Protein AF-A0AA38FME1-F1 (afdb_monomer_lite)

Secondary structure (DSSP, 8-state):
----EEEPTTS-EEE--EEEEEEE--SSSS-EEEEEEEE-TT-SS----HHHHHHTTEEEEEETTEEEEEETTT--EEEEEEEETTEEEE--TT-TT---PPPP------

Sequence (110 aa):
DLQINIELGDDGRYSATGIGTVTFQRELGSDLQLKDVMYVPGLKKNLISVAVLEDRGYDVVFSQGKAFLRHITTGQVKQIGVRVKNLYKLDIDGSAALMGKADSVVSQDE

Organism: Taxus chinensis (NCBI:txid29808)

Radius of gyration: 16.16 Å; chains: 1; bounding box: 43×37×33 Å

Foldseek 3Di:
DPPDWDQDPVRDIWDFPDFAKWWFDDPDDDIDIDHRQTHTPPDPDDDDDCVVLVVVQWDWDDPPQWIWTQRNPPRDIDTQFGHDPPDTDGDDPDDPRRPTDDPDDPDPDD

InterPro domains:
  IPR054722 Retrovirus-related Pol polyprotein from transposon TNT 1-94-like, beta-barrel domain [PF22936] (5-58)

Structure (mmCIF, N/CA/C/O backbone):
data_AF-A0AA38FME1-F1
#
_entry.id   AF-A0AA38FME1-F1
#
loop_
_atom_site.group_PDB
_atom_site.id
_atom_site.type_symbol
_atom_site.label_atom_id
_atom_site.label_alt_id
_atom_site.label_comp_id
_atom_site.label_asym_id
_atom_site.label_entity_id
_atom_site.label_seq_id
_atom_site.pdbx_PDB_ins_code
_atom_site.Cartn_x
_atom_site.Cartn_y
_atom_site.Cartn_z
_atom_site.occupancy
_atom_site.B_iso_or_equiv
_atom_site.auth_seq_id
_atom_site.auth_comp_id
_atom_site.auth_asym_id
_atom_site.auth_atom_id
_atom_site.pdbx_PDB_model_num
ATOM 1 N N . ASP A 1 1 ? 21.751 6.432 -3.952 1.00 50.34 1 ASP A N 1
ATOM 2 C CA . ASP A 1 1 ? 20.858 5.327 -4.348 1.00 50.34 1 ASP A CA 1
ATOM 3 C C . ASP A 1 1 ? 20.328 4.585 -3.141 1.00 50.34 1 ASP A C 1
ATOM 5 O O . ASP A 1 1 ? 21.107 4.099 -2.329 1.00 50.34 1 ASP A O 1
ATOM 9 N N . LEU A 1 2 ? 19.006 4.533 -2.993 1.00 60.69 2 LEU A N 1
ATOM 10 C CA . LEU A 1 2 ? 18.365 3.634 -2.037 1.00 60.69 2 LEU A CA 1
ATOM 11 C C . LEU A 1 2 ? 18.471 2.211 -2.601 1.00 60.69 2 LEU A C 1
ATOM 13 O O . LEU A 1 2 ? 17.955 1.938 -3.680 1.00 60.69 2 LEU A O 1
ATOM 17 N N . GLN A 1 3 ? 19.137 1.296 -1.896 1.00 72.94 3 GLN A N 1
ATOM 18 C CA . GLN A 1 3 ? 19.219 -0.122 -2.284 1.00 72.94 3 GLN A CA 1
ATOM 19 C C . GLN A 1 3 ? 17.934 -0.882 -1.908 1.00 72.94 3 GLN A C 1
ATOM 21 O O . GLN A 1 3 ? 17.982 -1.910 -1.238 1.00 72.94 3 GLN A O 1
ATOM 26 N N . ILE A 1 4 ? 16.768 -0.363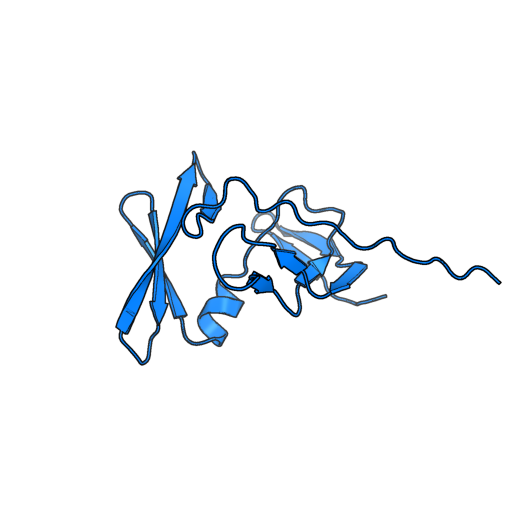 -2.295 1.00 85.56 4 ILE A N 1
ATOM 27 C CA . ILE A 1 4 ? 15.480 -1.014 -2.033 1.00 85.56 4 ILE A CA 1
ATOM 28 C C . ILE A 1 4 ? 14.958 -1.586 -3.342 1.00 85.56 4 ILE A C 1
ATOM 30 O O . ILE A 1 4 ? 14.642 -0.846 -4.274 1.00 85.56 4 ILE A O 1
ATOM 34 N N . ASN A 1 5 ? 14.861 -2.912 -3.389 1.00 87.44 5 ASN A N 1
ATOM 35 C CA . ASN A 1 5 ? 14.318 -3.644 -4.522 1.00 87.44 5 ASN A CA 1
ATOM 36 C C . ASN A 1 5 ? 12.971 -4.258 -4.138 1.00 87.44 5 ASN A C 1
ATOM 38 O O . ASN A 1 5 ? 12.843 -4.899 -3.098 1.00 87.44 5 ASN A O 1
ATOM 42 N N . ILE A 1 6 ? 11.979 -4.052 -4.995 1.00 89.06 6 ILE A N 1
ATOM 43 C CA . ILE A 1 6 ? 10.652 -4.643 -4.917 1.00 89.06 6 ILE A CA 1
ATOM 44 C C . ILE A 1 6 ? 10.658 -5.864 -5.825 1.00 89.06 6 ILE A C 1
ATOM 46 O O . ILE A 1 6 ? 10.984 -5.744 -7.006 1.00 89.06 6 ILE A O 1
ATOM 50 N N . GLU A 1 7 ? 10.276 -7.008 -5.276 1.00 90.56 7 GLU A N 1
ATOM 51 C CA . GLU A 1 7 ? 10.066 -8.248 -6.017 1.00 90.56 7 GLU A CA 1
ATOM 52 C C . GLU A 1 7 ? 8.561 -8.476 -6.185 1.00 90.56 7 GLU A C 1
ATOM 54 O O . GLU A 1 7 ? 7.783 -8.323 -5.238 1.00 90.56 7 GLU A O 1
ATOM 59 N N . LEU A 1 8 ? 8.136 -8.764 -7.413 1.00 89.38 8 LEU A N 1
ATOM 60 C CA . LEU A 1 8 ? 6.755 -9.112 -7.736 1.00 89.38 8 LEU A CA 1
ATOM 61 C C . LEU A 1 8 ? 6.594 -10.632 -7.846 1.00 89.38 8 LEU A C 1
ATOM 63 O O . LEU A 1 8 ? 7.564 -11.379 -7.880 1.00 89.38 8 LEU A O 1
ATOM 67 N N . GLY A 1 9 ? 5.345 -11.098 -7.929 1.00 85.81 9 GLY A N 1
ATOM 68 C CA . GLY A 1 9 ? 5.035 -12.531 -8.020 1.00 85.81 9 GLY A CA 1
ATOM 69 C C . GLY A 1 9 ? 5.476 -13.222 -9.319 1.00 85.81 9 GLY A C 1
ATOM 70 O O . GLY A 1 9 ? 5.249 -14.418 -9.456 1.00 85.81 9 GLY A O 1
ATOM 71 N N . ASP A 1 10 ? 6.050 -12.484 -10.271 1.00 90.06 10 ASP A N 1
ATOM 72 C CA . ASP A 1 10 ? 6.670 -12.986 -11.501 1.00 90.06 10 ASP A CA 1
ATOM 73 C C . ASP A 1 10 ? 8.211 -12.929 -11.456 1.00 90.06 10 ASP A C 1
ATOM 75 O O . ASP A 1 10 ? 8.854 -12.943 -12.503 1.00 90.06 10 ASP A O 1
ATOM 79 N N . ASP A 1 11 ? 8.795 -12.809 -10.257 1.00 91.31 11 ASP A N 1
ATOM 80 C CA . ASP A 1 11 ? 10.230 -12.597 -9.997 1.00 91.31 11 ASP A CA 1
ATOM 81 C C . ASP A 1 11 ? 10.796 -11.295 -10.605 1.00 91.31 11 ASP A C 1
ATOM 83 O O . ASP A 1 11 ? 12.005 -11.038 -10.582 1.00 91.31 11 ASP A O 1
ATOM 87 N N . GLY A 1 12 ? 9.926 -10.427 -11.134 1.00 91.06 12 GLY A N 1
ATOM 88 C CA . GLY A 1 12 ? 10.291 -9.112 -11.632 1.00 91.06 12 GLY A CA 1
ATOM 89 C C . GLY A 1 12 ? 10.807 -8.223 -10.503 1.00 91.06 12 GLY A C 1
ATOM 90 O O . GLY A 1 12 ? 10.167 -8.087 -9.457 1.00 91.06 12 GLY A O 1
ATOM 91 N N . ARG A 1 13 ? 11.959 -7.580 -10.727 1.00 92.62 13 ARG A N 1
ATOM 92 C CA . ARG A 1 13 ? 12.605 -6.690 -9.753 1.00 92.62 13 ARG A CA 1
ATOM 93 C C . ARG A 1 13 ? 12.548 -5.239 -10.190 1.00 92.62 13 ARG A C 1
ATOM 95 O O . ARG A 1 13 ? 12.888 -4.906 -11.323 1.00 92.62 13 ARG A O 1
ATOM 102 N N . TYR A 1 14 ? 12.173 -4.374 -9.258 1.00 92.75 14 TYR A N 1
ATOM 103 C CA . TYR A 1 14 ? 12.069 -2.936 -9.469 1.00 92.75 14 TYR A CA 1
ATOM 104 C C . TYR A 1 14 ? 12.805 -2.192 -8.368 1.00 92.75 14 TYR A C 1
ATOM 106 O O . TYR A 1 14 ? 12.633 -2.504 -7.195 1.00 92.75 14 TYR A O 1
ATOM 114 N N . SER A 1 15 ? 13.589 -1.181 -8.724 1.00 92.62 15 SER A N 1
ATOM 115 C CA . SER A 1 15 ? 14.289 -0.363 -7.733 1.00 92.62 15 SER A CA 1
ATOM 116 C C . SER A 1 15 ? 13.444 0.840 -7.332 1.00 92.62 15 SER A C 1
ATOM 118 O O . SER A 1 15 ? 12.918 1.559 -8.188 1.00 92.62 15 SER A O 1
ATOM 120 N N . ALA A 1 16 ? 13.324 1.073 -6.026 1.00 93.00 16 ALA A N 1
ATOM 121 C CA . ALA A 1 16 ? 12.806 2.333 -5.519 1.00 93.00 16 ALA A CA 1
ATOM 122 C C . ALA A 1 16 ? 13.871 3.422 -5.684 1.00 93.00 16 ALA A C 1
ATOM 124 O O . ALA A 1 16 ? 15.020 3.245 -5.288 1.00 93.00 16 ALA A O 1
ATOM 125 N N . THR A 1 17 ? 13.486 4.567 -6.239 1.00 93.69 17 THR A N 1
ATOM 126 C CA . THR A 1 17 ? 14.389 5.712 -6.428 1.00 93.69 17 THR A CA 1
ATOM 127 C C . THR A 1 17 ? 14.205 6.782 -5.354 1.00 93.69 17 THR A C 1
ATOM 129 O O . THR A 1 17 ? 14.975 7.735 -5.299 1.00 93.69 17 THR A O 1
ATOM 132 N N . GLY A 1 18 ? 13.201 6.634 -4.484 1.00 91.69 18 GLY A N 1
ATOM 133 C CA . GLY A 1 18 ? 12.910 7.565 -3.398 1.00 91.69 18 GLY A CA 1
ATOM 134 C C . GLY A 1 18 ? 11.971 6.967 -2.354 1.00 91.69 18 GLY A C 1
ATOM 135 O O . GLY A 1 18 ? 11.255 6.004 -2.629 1.00 91.69 18 GLY A O 1
ATOM 136 N N . ILE A 1 19 ? 11.958 7.567 -1.166 1.00 92.50 19 ILE A N 1
ATOM 137 C CA . ILE A 1 19 ? 10.935 7.355 -0.138 1.00 92.50 19 ILE A CA 1
ATOM 138 C C . ILE A 1 19 ? 10.395 8.728 0.237 1.00 92.50 19 ILE A C 1
ATOM 140 O O . ILE A 1 19 ? 11.170 9.666 0.421 1.00 92.50 19 ILE A O 1
ATOM 144 N N . GLY A 1 20 ? 9.078 8.853 0.348 1.00 91.56 20 GLY A N 1
ATOM 145 C CA . GLY A 1 20 ? 8.443 10.114 0.697 1.00 91.56 20 GLY A CA 1
ATOM 146 C C . GLY A 1 20 ? 7.143 9.940 1.463 1.00 91.56 20 GLY A C 1
ATOM 147 O O . GLY A 1 20 ? 6.722 8.834 1.801 1.00 91.56 20 GLY A O 1
ATOM 148 N N . THR A 1 21 ? 6.500 11.070 1.733 1.00 90.44 21 THR A N 1
ATOM 149 C CA . THR A 1 21 ? 5.138 11.107 2.265 1.00 90.44 21 THR A CA 1
ATOM 150 C C . THR A 1 21 ? 4.189 11.509 1.144 1.00 90.44 21 THR A C 1
ATOM 152 O O . THR A 1 21 ? 4.432 12.497 0.457 1.00 90.44 21 THR A O 1
ATOM 155 N N . VAL A 1 22 ? 3.109 10.752 0.959 1.00 87.56 22 VAL A N 1
ATOM 156 C CA . VAL A 1 22 ? 2.030 11.085 0.025 1.00 87.56 22 VAL A CA 1
ATOM 157 C C . VAL A 1 22 ? 0.841 11.595 0.820 1.00 87.56 22 VAL A C 1
ATOM 159 O O . VAL A 1 22 ? 0.276 10.868 1.638 1.00 87.56 22 VAL A O 1
ATOM 162 N N . THR A 1 23 ? 0.444 12.835 0.556 1.00 84.19 23 THR A N 1
ATOM 163 C CA . THR A 1 23 ? -0.743 13.443 1.158 1.00 84.19 23 THR A CA 1
ATOM 164 C C . THR A 1 23 ? -1.894 13.384 0.172 1.00 84.19 23 THR A C 1
ATOM 166 O O . THR A 1 23 ? -1.813 13.905 -0.939 1.00 84.19 23 THR A O 1
ATOM 169 N N . PHE A 1 24 ? -2.986 12.765 0.594 1.00 79.38 24 PHE A N 1
ATOM 170 C CA . PHE A 1 24 ? -4.240 12.804 -0.122 1.00 79.38 24 PHE A CA 1
ATOM 171 C C . PHE A 1 24 ? -5.184 13.791 0.540 1.00 79.38 24 PHE A C 1
ATOM 173 O O . PHE A 1 24 ? -5.657 13.563 1.659 1.00 79.38 24 PHE A O 1
ATOM 180 N N . GLN A 1 25 ? -5.475 14.857 -0.193 1.00 79.56 25 GLN A N 1
ATOM 181 C CA . GLN A 1 25 ? -6.437 15.857 0.228 1.00 79.56 25 GLN A CA 1
ATOM 182 C C . GLN A 1 25 ? -7.846 15.280 0.163 1.00 79.56 25 GLN A C 1
ATOM 184 O O . GLN A 1 25 ? -8.215 14.597 -0.797 1.00 79.56 25 GLN A O 1
ATOM 189 N N . ARG A 1 26 ? -8.623 15.520 1.215 1.00 69.88 26 ARG A N 1
ATOM 190 C CA . ARG A 1 26 ? -10.030 15.121 1.272 1.00 69.88 26 ARG A CA 1
ATOM 191 C C . ARG A 1 26 ? -10.894 16.368 1.283 1.00 69.88 26 ARG A C 1
ATOM 193 O O . ARG A 1 26 ? -10.607 17.305 2.013 1.00 69.88 26 ARG A O 1
ATOM 200 N N . GLU A 1 27 ? -11.977 16.351 0.509 1.00 71.56 27 GLU A N 1
ATOM 201 C CA . GLU A 1 27 ? -12.960 17.445 0.524 1.00 71.56 27 GLU A CA 1
ATOM 202 C C . GLU A 1 27 ? -13.626 17.593 1.899 1.00 71.56 27 GLU A C 1
ATOM 204 O O . GLU A 1 27 ? -14.002 18.692 2.298 1.00 71.56 27 GLU A O 1
ATOM 209 N N . LEU A 1 28 ? -13.748 16.484 2.637 1.00 70.69 28 LEU A N 1
ATOM 210 C CA . LEU A 1 28 ? -14.323 16.450 3.973 1.00 70.69 28 LEU A CA 1
ATOM 211 C C . LEU A 1 28 ? -13.446 15.623 4.922 1.00 70.69 28 LEU A C 1
ATOM 213 O O . LEU A 1 28 ? -13.082 14.482 4.622 1.00 70.69 28 LEU A O 1
ATOM 217 N N . GLY A 1 29 ? -13.163 16.183 6.098 1.00 70.38 29 GLY A N 1
ATOM 218 C CA . GLY A 1 29 ? -12.330 15.556 7.125 1.00 70.38 29 GLY A CA 1
ATOM 219 C C . GLY A 1 29 ? -10.848 15.909 7.001 1.00 70.38 29 GLY A C 1
ATOM 220 O O . GLY A 1 29 ? -10.471 16.845 6.306 1.00 70.38 29 GLY A O 1
ATOM 221 N N . SER A 1 30 ? -10.0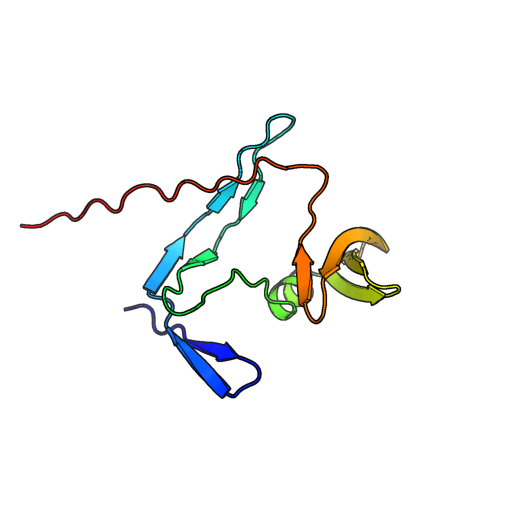04 15.178 7.727 1.00 77.06 30 SER A N 1
ATOM 222 C CA . SER A 1 30 ? -8.553 15.374 7.706 1.00 77.06 30 SER A CA 1
ATOM 223 C C . SER A 1 30 ? -7.912 14.713 6.487 1.00 77.06 30 SER A C 1
ATOM 225 O O . SER A 1 30 ? -8.293 13.596 6.118 1.00 77.06 30 SER A O 1
ATOM 227 N N . ASP A 1 31 ? -6.875 15.344 5.942 1.00 81.12 31 ASP A N 1
ATOM 228 C CA . ASP A 1 31 ? -6.027 14.755 4.907 1.00 81.12 31 ASP A CA 1
ATOM 229 C C . ASP A 1 31 ? -5.503 13.374 5.318 1.00 81.12 31 ASP A C 1
ATOM 231 O O . ASP A 1 31 ? -5.139 13.128 6.473 1.00 81.12 31 ASP A O 1
ATOM 235 N N . LEU A 1 32 ? -5.443 12.456 4.352 1.00 80.38 32 LEU A N 1
ATOM 236 C CA . LEU A 1 32 ? -4.822 11.152 4.552 1.00 80.38 32 LEU A CA 1
ATOM 237 C C . LEU A 1 32 ? -3.352 11.247 4.159 1.00 80.38 32 LEU A C 1
ATOM 239 O O . LEU A 1 32 ? -3.035 11.354 2.978 1.00 80.38 32 LEU A O 1
ATOM 243 N N . GLN A 1 33 ? -2.458 11.136 5.134 1.00 82.19 33 GLN A N 1
ATOM 244 C CA . GLN A 1 33 ? -1.023 11.055 4.879 1.00 82.19 33 GLN A CA 1
ATOM 245 C C . GLN A 1 33 ? -0.539 9.609 4.940 1.00 82.19 33 GLN A C 1
ATOM 247 O O . GLN A 1 33 ? -0.705 8.925 5.950 1.00 82.19 33 GLN A O 1
ATOM 252 N N . LEU A 1 34 ? 0.100 9.158 3.864 1.00 84.62 34 LEU A N 1
ATOM 253 C CA . LEU A 1 34 ? 0.869 7.923 3.829 1.00 84.62 34 LEU A CA 1
ATOM 254 C C . LEU A 1 34 ? 2.344 8.276 3.960 1.00 84.62 34 LEU A C 1
ATOM 256 O O . LEU A 1 34 ? 2.894 8.947 3.094 1.00 84.62 34 LEU A O 1
ATOM 260 N N . LYS A 1 35 ? 2.973 7.828 5.042 1.00 86.25 35 LYS A N 1
ATOM 261 C CA . LYS A 1 35 ? 4.412 7.986 5.275 1.00 86.25 35 LYS A CA 1
ATOM 262 C C . LYS A 1 35 ? 5.166 6.768 4.751 1.00 86.25 35 LYS A C 1
ATOM 264 O O . LYS A 1 35 ? 4.569 5.702 4.592 1.00 86.25 35 LYS A O 1
ATOM 269 N N . ASP A 1 36 ? 6.460 6.950 4.512 1.00 88.19 36 ASP A N 1
ATOM 270 C CA . ASP A 1 36 ? 7.383 5.897 4.078 1.00 88.19 36 ASP A CA 1
ATOM 271 C C . ASP A 1 36 ? 6.955 5.217 2.763 1.00 88.19 36 ASP A C 1
ATOM 273 O O . ASP A 1 36 ? 7.085 4.008 2.577 1.00 88.19 36 ASP A O 1
ATOM 277 N N . VAL A 1 37 ? 6.412 6.005 1.830 1.00 90.50 37 VAL A N 1
ATOM 278 C CA . VAL A 1 37 ? 5.960 5.528 0.520 1.00 90.50 37 VAL A CA 1
ATOM 279 C C . VAL A 1 37 ? 7.142 5.461 -0.435 1.00 90.50 37 VAL A C 1
ATOM 281 O O . VAL A 1 37 ? 7.779 6.474 -0.719 1.00 90.50 37 VAL A O 1
ATOM 284 N N . MET A 1 38 ? 7.403 4.271 -0.971 1.00 92.38 38 MET A N 1
ATOM 285 C CA . MET A 1 38 ? 8.436 4.054 -1.981 1.00 92.38 38 MET A CA 1
ATOM 286 C C . MET A 1 38 ? 7.994 4.597 -3.344 1.00 92.38 38 MET A C 1
ATOM 288 O O . MET A 1 38 ? 6.939 4.222 -3.860 1.00 92.38 38 MET A O 1
ATOM 292 N N . TYR A 1 39 ? 8.830 5.434 -3.957 1.00 91.94 39 TYR A N 1
ATOM 293 C CA . TYR A 1 39 ? 8.678 5.853 -5.345 1.00 91.94 39 TYR A CA 1
ATOM 294 C C . TYR A 1 39 ? 9.424 4.884 -6.264 1.00 91.94 39 TYR A C 1
ATOM 296 O O . TYR A 1 39 ? 10.645 4.749 -6.181 1.00 91.94 39 TYR A O 1
ATOM 304 N N . VAL A 1 40 ? 8.677 4.194 -7.127 1.00 92.81 40 VAL A N 1
ATOM 305 C CA . VAL A 1 40 ? 9.182 3.105 -7.975 1.00 92.81 40 VAL A CA 1
ATOM 306 C C . VAL A 1 40 ? 8.750 3.361 -9.425 1.00 92.81 40 VAL A C 1
ATOM 308 O O . VAL A 1 40 ? 7.686 2.892 -9.831 1.00 92.81 40 VAL A O 1
ATOM 311 N N . PRO A 1 41 ? 9.543 4.096 -10.230 1.00 91.19 41 PRO A N 1
ATOM 312 C CA . PRO A 1 41 ? 9.152 4.505 -11.586 1.00 91.19 41 PRO A CA 1
ATOM 313 C C . PRO A 1 41 ? 8.788 3.345 -12.522 1.00 91.19 41 PRO A C 1
ATOM 315 O O . PRO A 1 41 ? 7.984 3.508 -13.437 1.00 91.19 41 PRO A O 1
ATOM 318 N N . GLY A 1 42 ? 9.377 2.165 -12.307 1.00 91.25 42 GLY A N 1
ATOM 319 C CA . GLY A 1 42 ? 9.112 0.990 -13.138 1.00 91.25 42 GLY A CA 1
ATOM 320 C C . GLY A 1 42 ? 7.758 0.316 -12.873 1.00 91.25 42 GLY A C 1
ATOM 321 O O . GLY A 1 42 ? 7.285 -0.441 -13.723 1.00 91.25 42 GLY A O 1
ATOM 322 N N . LEU A 1 43 ? 7.098 0.601 -11.742 1.00 90.94 43 LEU A N 1
ATOM 323 C CA . LEU A 1 43 ? 5.770 0.066 -11.445 1.00 90.94 43 LEU A CA 1
ATOM 324 C C . LEU A 1 43 ? 4.678 0.928 -12.083 1.00 90.94 43 LEU A C 1
ATOM 326 O O . LEU A 1 43 ? 4.523 2.110 -11.796 1.00 90.94 43 LEU A O 1
ATOM 330 N N . LYS A 1 44 ? 3.836 0.301 -12.910 1.00 89.75 44 LYS A N 1
ATOM 331 C CA . LYS A 1 44 ? 2.715 0.981 -13.591 1.00 89.75 44 LYS A CA 1
ATOM 332 C C . LYS A 1 44 ? 1.492 1.210 -12.696 1.00 89.75 44 LYS A C 1
ATOM 334 O O . LYS A 1 44 ? 0.510 1.810 -13.138 1.00 89.75 44 LYS A O 1
ATOM 339 N N . LYS A 1 45 ? 1.489 0.647 -11.486 1.00 87.44 45 LYS A N 1
ATOM 340 C CA . LYS A 1 45 ? 0.384 0.694 -10.522 1.00 87.44 45 LYS A CA 1
ATOM 341 C C . LYS A 1 45 ? 0.946 0.827 -9.111 1.00 87.44 45 LYS A C 1
ATOM 343 O O . LYS A 1 45 ? 1.967 0.224 -8.801 1.00 87.44 45 LYS A O 1
ATOM 348 N N . ASN A 1 46 ? 0.225 1.557 -8.264 1.00 88.50 46 ASN A N 1
ATOM 349 C CA . ASN A 1 46 ? 0.526 1.636 -6.839 1.00 88.50 46 ASN A CA 1
ATOM 350 C C . ASN A 1 46 ? 0.135 0.324 -6.158 1.00 88.50 46 ASN A C 1
ATOM 352 O O . ASN A 1 46 ? -0.920 -0.242 -6.458 1.00 88.50 46 ASN A O 1
ATOM 356 N N . LEU A 1 47 ? 0.969 -0.127 -5.227 1.00 89.69 47 LEU A N 1
ATOM 357 C CA . LEU A 1 47 ? 0.765 -1.347 -4.457 1.00 89.69 47 LEU A CA 1
ATOM 358 C C . LEU A 1 47 ? 0.767 -1.014 -2.967 1.00 89.69 47 LEU A C 1
ATOM 360 O O . LEU A 1 47 ? 1.453 -0.095 -2.525 1.00 89.69 47 LEU A O 1
ATOM 364 N N . ILE A 1 48 ? 0.004 -1.785 -2.198 1.00 87.81 48 ILE A N 1
ATOM 365 C CA . ILE A 1 48 ? 0.083 -1.796 -0.739 1.00 87.81 48 ILE A CA 1
ATOM 366 C C . ILE A 1 48 ? 0.643 -3.151 -0.336 1.00 87.81 48 ILE A C 1
ATOM 368 O O . ILE A 1 48 ? 0.132 -4.185 -0.764 1.00 87.81 48 ILE A O 1
ATOM 372 N N . SER A 1 49 ? 1.697 -3.133 0.476 1.00 86.50 49 SER A N 1
ATOM 373 C CA . SER A 1 49 ? 2.280 -4.353 1.021 1.00 86.50 49 SER A CA 1
ATOM 374 C C . SER A 1 49 ? 1.367 -4.923 2.102 1.00 86.50 49 SER A C 1
ATOM 376 O O . SER A 1 49 ? 1.077 -4.258 3.096 1.00 86.50 49 SER A O 1
ATOM 378 N N . VAL A 1 50 ? 0.925 -6.165 1.903 1.00 91.50 50 VAL A N 1
ATOM 379 C CA . VAL A 1 50 ? 0.180 -6.922 2.917 1.00 91.50 50 VAL A CA 1
ATOM 380 C C . VAL A 1 50 ? 1.063 -7.198 4.133 1.00 91.50 50 VAL A C 1
ATOM 382 O O . VAL A 1 50 ? 0.586 -7.030 5.247 1.00 91.50 50 VAL A O 1
ATOM 385 N N . ALA A 1 51 ? 2.351 -7.493 3.931 1.00 90.06 51 ALA A N 1
ATOM 386 C CA . ALA A 1 51 ? 3.299 -7.702 5.027 1.00 90.06 51 ALA A CA 1
ATOM 387 C C . ALA A 1 51 ? 3.407 -6.462 5.930 1.00 90.06 51 ALA A C 1
ATOM 389 O O . ALA A 1 51 ? 3.334 -6.568 7.144 1.00 90.06 51 ALA A O 1
ATOM 390 N N . VAL A 1 52 ? 3.446 -5.256 5.349 1.00 87.69 52 VAL A N 1
ATOM 391 C CA . VAL A 1 52 ? 3.478 -4.012 6.145 1.00 87.69 52 VAL A CA 1
ATOM 392 C C . VAL A 1 52 ? 2.184 -3.803 6.942 1.00 87.69 52 VAL A C 1
ATOM 394 O O . VAL A 1 52 ? 2.211 -3.210 8.018 1.00 87.69 52 VAL A O 1
ATOM 397 N N . LEU A 1 53 ? 1.033 -4.241 6.421 1.00 91.56 53 LEU A N 1
ATOM 398 C CA . LEU A 1 53 ? -0.232 -4.180 7.160 1.00 91.56 53 LEU A CA 1
ATOM 399 C C . LEU A 1 53 ? -0.243 -5.180 8.322 1.00 91.56 53 LEU A C 1
ATOM 401 O O . LEU A 1 53 ? -0.673 -4.823 9.418 1.00 91.56 53 LEU A O 1
ATOM 405 N N . GLU A 1 54 ? 0.274 -6.383 8.089 1.00 94.44 54 GLU A N 1
ATOM 406 C CA . GLU A 1 54 ? 0.438 -7.430 9.096 1.00 94.44 54 GLU A CA 1
ATOM 407 C C . GLU A 1 54 ? 1.377 -6.984 10.224 1.00 94.44 54 GLU A C 1
ATOM 409 O O . GLU A 1 54 ? 0.975 -6.997 11.388 1.00 94.44 54 GLU A O 1
ATOM 414 N N . ASP A 1 55 ? 2.554 -6.449 9.887 1.00 93.62 55 ASP A N 1
ATOM 415 C CA . ASP A 1 55 ? 3.525 -5.894 10.843 1.00 93.62 55 ASP A CA 1
ATOM 416 C C . ASP A 1 55 ? 2.929 -4.766 11.703 1.00 93.62 55 ASP A C 1
ATOM 418 O O . ASP A 1 55 ? 3.350 -4.525 12.836 1.00 93.62 55 ASP A O 1
ATOM 422 N N . ARG A 1 56 ? 1.922 -4.058 11.174 1.00 90.56 56 ARG A N 1
ATOM 423 C CA . ARG A 1 56 ? 1.183 -2.992 11.871 1.00 90.56 56 ARG A CA 1
ATOM 424 C C . ARG A 1 56 ? -0.024 -3.496 12.667 1.00 90.56 56 ARG A C 1
ATOM 426 O O . ARG A 1 56 ? -0.773 -2.676 13.196 1.00 90.56 56 ARG A O 1
ATOM 433 N N . GLY A 1 57 ? -0.219 -4.808 12.765 1.00 94.75 57 GLY A N 1
ATOM 434 C CA . GLY A 1 57 ? -1.271 -5.421 13.571 1.00 94.75 57 GLY A CA 1
ATOM 435 C C . GLY A 1 57 ? -2.628 -5.515 12.873 1.00 94.75 57 GLY A C 1
ATOM 436 O O . GLY A 1 57 ? -3.671 -5.386 13.523 1.00 94.75 57 GLY A O 1
ATOM 437 N N . TYR A 1 58 ? -2.643 -5.721 11.555 1.00 95.94 58 TYR A N 1
ATOM 438 C CA . TYR A 1 58 ? -3.874 -5.948 10.800 1.00 95.94 58 TYR A CA 1
ATOM 439 C C . TYR A 1 58 ? -3.860 -7.288 10.075 1.00 95.94 58 TYR A C 1
ATOM 441 O O . TYR A 1 58 ? -2.942 -7.580 9.318 1.00 95.94 58 TYR A O 1
ATOM 449 N N . ASP A 1 59 ? -4.955 -8.037 10.188 1.00 96.44 59 ASP A N 1
ATOM 450 C CA . ASP A 1 59 ? -5.245 -9.090 9.222 1.00 96.44 59 ASP A CA 1
ATOM 451 C C . ASP A 1 59 ? -5.823 -8.472 7.949 1.00 96.44 59 ASP A C 1
ATOM 453 O O . ASP A 1 59 ? -6.714 -7.613 8.003 1.00 96.44 59 ASP A O 1
ATOM 457 N N . VAL A 1 60 ? -5.382 -8.974 6.796 1.00 95.25 60 VAL A N 1
ATOM 458 C CA . VAL A 1 60 ? -5.984 -8.659 5.498 1.00 95.25 60 VAL A CA 1
ATOM 459 C C . VAL A 1 60 ? -6.870 -9.822 5.069 1.00 95.25 60 VAL A C 1
ATOM 461 O O . VAL A 1 60 ? -6.395 -10.922 4.801 1.00 95.25 60 VAL A O 1
ATOM 464 N N . VAL A 1 61 ? -8.177 -9.581 4.985 1.00 95.50 61 VAL A N 1
ATOM 465 C CA . VAL A 1 61 ? -9.168 -10.605 4.633 1.00 95.50 61 VAL A CA 1
ATOM 466 C C . VAL A 1 61 ? -9.744 -10.315 3.253 1.00 95.50 61 VAL A C 1
ATOM 468 O O . VAL A 1 61 ? -10.346 -9.266 3.027 1.00 95.50 61 VAL A O 1
ATOM 471 N N . PHE A 1 62 ? -9.617 -11.271 2.334 1.00 95.56 62 PHE A N 1
ATOM 472 C CA . PHE A 1 62 ? -10.265 -11.229 1.023 1.00 95.56 62 PHE A CA 1
ATOM 473 C C . PHE A 1 62 ? -11.469 -12.163 1.023 1.00 95.56 62 PHE A C 1
ATOM 475 O O . PHE A 1 62 ? -11.328 -13.375 1.159 1.00 95.56 62 PHE A O 1
ATOM 482 N N . SER A 1 63 ? -12.671 -11.613 0.873 1.00 95.88 63 SER A N 1
ATOM 483 C CA . SER A 1 63 ? -13.901 -12.407 0.891 1.00 95.88 63 SER A CA 1
ATOM 484 C C . SER A 1 63 ? -15.002 -11.727 0.093 1.00 95.88 63 SER A C 1
ATOM 486 O O . SER A 1 63 ? -15.083 -10.502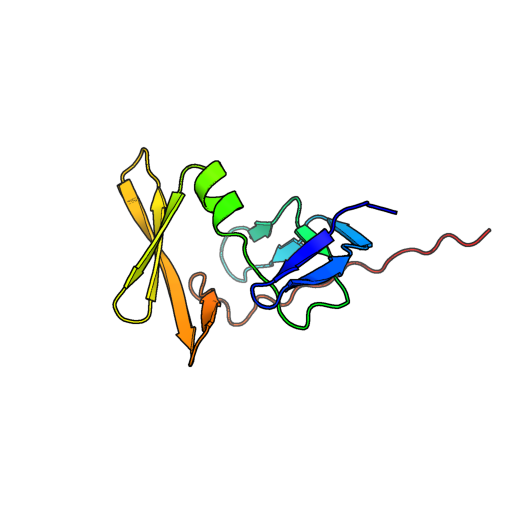 0.063 1.00 95.88 63 SER A O 1
ATOM 488 N N . GLN A 1 64 ? -15.838 -12.521 -0.584 1.00 94.81 64 GLN A N 1
ATOM 489 C CA . GLN A 1 64 ? -17.014 -12.038 -1.326 1.00 94.81 64 GLN A CA 1
ATOM 490 C C . GLN A 1 64 ? -16.701 -10.889 -2.308 1.00 94.81 64 GLN A C 1
ATOM 492 O O . GLN A 1 64 ? -17.455 -9.929 -2.436 1.00 94.81 64 GLN A O 1
ATOM 497 N N . GLY A 1 65 ? -15.548 -10.954 -2.984 1.00 95.19 65 GLY A N 1
ATOM 498 C CA . GLY A 1 65 ? -15.126 -9.909 -3.926 1.00 95.19 65 GLY A CA 1
ATOM 499 C C . GLY A 1 65 ? -14.723 -8.580 -3.273 1.00 95.19 65 GLY A C 1
ATOM 5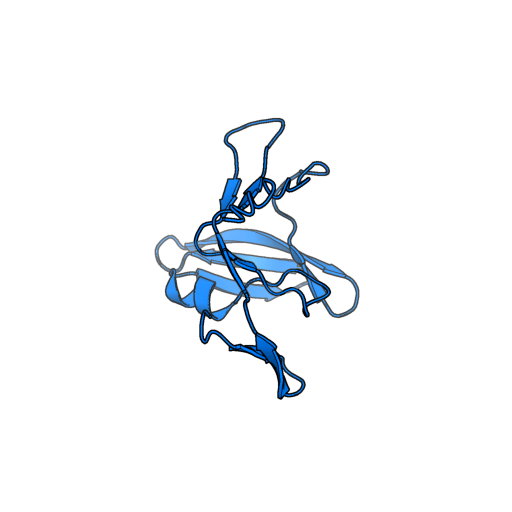00 O O . GLY A 1 65 ? -14.631 -7.571 -3.965 1.00 95.19 65 GLY A O 1
ATOM 501 N N . LYS A 1 66 ? -14.453 -8.565 -1.966 1.00 94.94 66 LYS A N 1
ATOM 502 C CA . LYS A 1 66 ? -14.029 -7.392 -1.193 1.00 94.94 66 LYS A CA 1
ATOM 503 C C . LYS A 1 66 ? -12.743 -7.680 -0.418 1.00 94.94 66 LYS A C 1
ATOM 505 O O . LYS A 1 66 ? -12.408 -8.842 -0.181 1.00 94.94 66 LYS A O 1
ATOM 510 N N . ALA A 1 67 ? -12.036 -6.619 -0.048 1.00 94.88 67 ALA A N 1
ATOM 511 C CA . ALA A 1 67 ? -10.884 -6.658 0.845 1.00 94.88 67 ALA A CA 1
ATOM 512 C C . ALA A 1 67 ? -11.218 -5.922 2.146 1.00 94.88 67 ALA A C 1
ATOM 514 O O . ALA A 1 67 ? -11.811 -4.839 2.116 1.00 94.88 67 ALA A O 1
ATOM 515 N N . PHE A 1 68 ? -10.818 -6.498 3.272 1.00 93.50 68 PHE A N 1
ATOM 516 C CA . PHE A 1 68 ? -11.061 -5.967 4.606 1.00 93.50 68 PHE A CA 1
ATOM 517 C C . PHE A 1 68 ? -9.762 -5.929 5.406 1.00 93.50 68 PHE A C 1
ATOM 519 O O . PHE A 1 68 ? -8.944 -6.839 5.293 1.00 93.50 68 PHE A O 1
ATOM 526 N N . LEU A 1 69 ? -9.607 -4.904 6.240 1.00 94.31 69 LEU A N 1
ATOM 527 C CA . LEU A 1 69 ? -8.635 -4.895 7.328 1.00 94.31 69 LEU A CA 1
ATOM 528 C C . LEU A 1 69 ? -9.347 -5.224 8.626 1.00 94.31 69 LEU A C 1
ATOM 530 O O . LEU A 1 69 ? -10.363 -4.601 8.936 1.00 94.31 69 LEU A O 1
ATOM 534 N N . ARG A 1 70 ? -8.799 -6.162 9.391 1.00 94.94 70 ARG A N 1
ATOM 535 C CA . ARG A 1 70 ? -9.213 -6.435 10.766 1.00 94.94 70 ARG A CA 1
ATOM 536 C C . ARG A 1 70 ? -8.062 -6.091 11.693 1.00 94.94 70 ARG A C 1
ATOM 538 O O . ARG A 1 70 ? -7.008 -6.702 11.603 1.00 94.94 70 ARG A O 1
ATOM 545 N N . HIS A 1 71 ? -8.260 -5.130 12.583 1.00 95.44 71 HIS A N 1
ATOM 546 C CA . HIS A 1 71 ? -7.260 -4.815 13.596 1.00 95.44 71 HIS A CA 1
ATOM 547 C C . HIS A 1 71 ? -7.227 -5.934 14.644 1.00 95.44 71 HIS A C 1
ATOM 549 O O . HIS A 1 71 ? -8.256 -6.227 15.258 1.00 95.44 71 HIS A O 1
ATOM 555 N N . ILE A 1 72 ? -6.067 -6.563 14.843 1.00 94.94 72 ILE A N 1
ATOM 556 C CA . ILE A 1 72 ? -5.957 -7.810 15.620 1.00 94.94 72 ILE A CA 1
ATOM 557 C C . ILE A 1 72 ? -6.344 -7.620 17.091 1.00 94.94 72 ILE A C 1
ATOM 559 O O . ILE A 1 72 ? -6.978 -8.488 17.684 1.00 94.94 72 ILE A O 1
ATOM 563 N N . THR A 1 73 ? -6.024 -6.459 17.667 1.00 95.94 73 THR A N 1
ATOM 564 C CA . THR A 1 73 ? -6.239 -6.189 19.096 1.00 95.94 73 THR A CA 1
ATOM 565 C C . THR A 1 73 ? -7.666 -5.746 19.396 1.00 95.94 73 THR A C 1
ATOM 567 O O . THR A 1 73 ? -8.232 -6.117 20.417 1.00 95.94 73 THR A O 1
ATOM 570 N N . THR A 1 74 ? -8.260 -4.924 18.526 1.00 95.81 74 THR A N 1
ATOM 571 C CA . THR A 1 74 ? -9.602 -4.356 18.769 1.00 95.81 74 THR A CA 1
ATOM 572 C C . THR A 1 74 ? -10.711 -5.162 18.103 1.00 95.81 74 THR A C 1
ATOM 574 O O . THR A 1 74 ? -11.883 -4.930 18.383 1.00 95.81 74 THR A O 1
ATOM 577 N N . GLY A 1 75 ? -10.369 -6.063 17.177 1.00 94.06 75 GLY A N 1
ATOM 578 C CA . GLY A 1 75 ? -11.327 -6.789 16.346 1.00 94.06 75 GLY A CA 1
ATOM 579 C C . GLY A 1 75 ? -12.071 -5.909 15.336 1.00 94.06 75 GLY A C 1
ATOM 580 O O . GLY A 1 75 ? -12.941 -6.412 14.627 1.00 94.06 75 GLY A O 1
ATOM 581 N N . GLN A 1 76 ? -11.758 -4.610 15.249 1.00 92.62 76 GLN A N 1
ATOM 582 C CA . GLN A 1 76 ? -12.442 -3.690 14.344 1.00 92.62 76 GLN A CA 1
ATOM 583 C C . GLN A 1 76 ? -12.162 -4.077 12.893 1.00 92.62 76 GLN A C 1
ATOM 585 O O . GLN A 1 76 ? -11.005 -4.203 12.492 1.00 92.62 76 GLN A O 1
ATOM 590 N N . VAL A 1 77 ? -13.228 -4.222 12.105 1.00 91.81 77 VAL A N 1
ATOM 591 C CA . VAL A 1 77 ? -13.148 -4.566 10.685 1.00 91.81 77 VAL A CA 1
ATOM 592 C C . VAL A 1 77 ? -13.550 -3.369 9.836 1.00 91.81 77 VAL A C 1
ATOM 594 O O . VAL A 1 77 ? -14.591 -2.756 10.068 1.00 91.81 77 VAL A O 1
ATOM 597 N N . LYS A 1 78 ? -12.748 -3.065 8.816 1.00 90.75 78 LYS A N 1
ATOM 598 C CA . LYS A 1 78 ? -13.039 -2.039 7.816 1.00 90.75 78 LYS A CA 1
ATOM 599 C C . LYS A 1 78 ? -12.903 -2.611 6.409 1.00 90.75 78 LYS A C 1
ATOM 601 O O . LYS A 1 78 ? -11.889 -3.224 6.089 1.00 90.75 78 LYS A O 1
ATOM 606 N N . GLN A 1 79 ? -13.904 -2.391 5.556 1.00 92.00 79 GLN A N 1
ATOM 607 C CA . GLN A 1 79 ? -13.769 -2.649 4.120 1.00 92.00 79 GLN A CA 1
ATOM 608 C C . GLN A 1 79 ? -12.805 -1.615 3.531 1.00 92.00 79 GLN A C 1
ATOM 610 O O . GLN A 1 79 ? -12.980 -0.420 3.745 1.00 92.00 79 GLN A O 1
ATOM 615 N N . ILE A 1 80 ? -11.790 -2.078 2.808 1.00 89.94 80 ILE A N 1
ATOM 616 C CA . ILE A 1 80 ? -10.759 -1.215 2.218 1.00 89.94 80 ILE A CA 1
ATOM 617 C C . ILE A 1 80 ? -10.639 -1.369 0.710 1.00 89.94 80 ILE A C 1
ATOM 619 O O . ILE A 1 80 ? -9.820 -0.692 0.103 1.00 89.94 80 ILE A O 1
ATOM 623 N N . GLY A 1 81 ? -11.380 -2.280 0.084 1.00 92.12 81 GLY A N 1
ATOM 624 C CA . GLY A 1 81 ? -11.250 -2.483 -1.350 1.00 92.12 81 GLY A CA 1
ATOM 625 C C . GLY A 1 81 ? -12.292 -3.400 -1.956 1.00 92.12 81 GLY A C 1
ATOM 626 O O . GLY A 1 81 ? -12.968 -4.170 -1.269 1.00 92.12 81 GLY A O 1
ATOM 627 N N . VAL A 1 82 ? -12.369 -3.331 -3.280 1.00 94.38 82 VAL A N 1
ATOM 628 C CA . VAL A 1 82 ? -13.268 -4.123 -4.122 1.00 94.38 82 VAL A CA 1
ATOM 629 C C . VAL A 1 82 ? -12.471 -4.839 -5.205 1.00 94.38 82 VAL A C 1
ATOM 631 O O . VAL A 1 82 ? -11.495 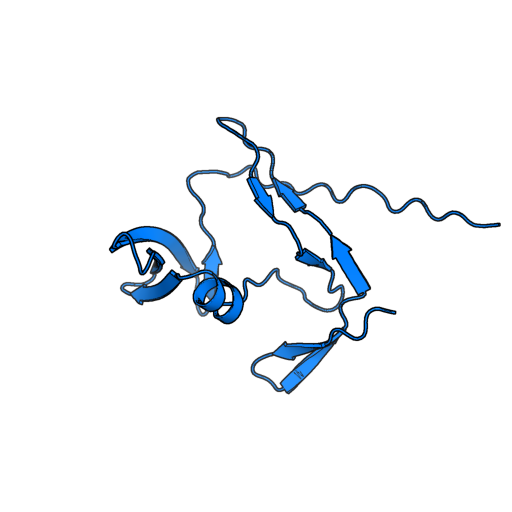-4.312 -5.746 1.00 94.38 82 VAL A O 1
ATOM 634 N N . ARG A 1 83 ? -12.872 -6.066 -5.533 1.00 95.25 83 ARG A N 1
ATOM 635 C CA . ARG A 1 83 ? -12.251 -6.843 -6.602 1.00 95.25 83 ARG A CA 1
ATOM 636 C C . ARG A 1 83 ? -12.678 -6.291 -7.959 1.00 95.25 83 ARG A C 1
ATOM 638 O O . ARG A 1 83 ? -13.860 -6.243 -8.281 1.00 95.25 83 ARG A O 1
ATOM 645 N N . VAL A 1 84 ? -11.699 -5.944 -8.786 1.00 94.19 84 VAL A N 1
ATOM 646 C CA . VAL A 1 84 ? -11.861 -5.573 -10.193 1.00 94.19 84 VAL A CA 1
ATOM 647 C C . VAL A 1 84 ? -11.024 -6.540 -11.024 1.00 94.19 84 VAL A C 1
ATOM 649 O O . VAL A 1 84 ? -9.794 -6.481 -11.027 1.00 94.19 84 VAL A O 1
ATOM 652 N N . LYS A 1 85 ? -11.693 -7.455 -11.737 1.00 93.19 85 LYS A N 1
ATOM 653 C CA . LYS A 1 85 ? -11.052 -8.586 -12.432 1.00 93.19 85 LYS A CA 1
ATOM 654 C C . LYS A 1 85 ? -10.202 -9.419 -11.456 1.00 93.19 85 LYS A C 1
ATOM 656 O O . LYS A 1 85 ? -10.746 -10.068 -10.563 1.00 93.19 85 LYS A O 1
ATOM 661 N N . ASN A 1 86 ? -8.879 -9.380 -11.601 1.00 91.19 86 ASN A N 1
ATOM 662 C CA . ASN A 1 86 ? -7.931 -10.166 -10.811 1.00 91.19 86 ASN A CA 1
ATOM 663 C C . ASN A 1 86 ? -7.205 -9.343 -9.738 1.00 91.19 86 ASN A C 1
ATOM 665 O O . ASN A 1 86 ? -6.340 -9.880 -9.060 1.00 91.19 86 ASN A O 1
ATOM 669 N N . LEU A 1 87 ? -7.545 -8.060 -9.574 1.00 92.12 87 LEU A N 1
ATOM 670 C CA . LEU A 1 87 ? -6.921 -7.177 -8.588 1.00 92.12 87 LEU A CA 1
ATOM 671 C C . LEU A 1 87 ? -7.953 -6.670 -7.588 1.00 92.12 87 LEU A C 1
ATOM 673 O O . LEU A 1 87 ? -9.104 -6.423 -7.943 1.00 92.12 87 LEU A O 1
ATOM 677 N N . TYR A 1 88 ? -7.526 -6.462 -6.349 1.00 93.06 88 TYR A N 1
ATOM 678 C CA . TYR A 1 88 ? -8.307 -5.726 -5.364 1.00 93.06 88 TYR A CA 1
ATOM 679 C C . TYR A 1 88 ? -7.887 -4.266 -5.421 1.00 93.06 88 TYR A C 1
ATOM 681 O O . TYR A 1 88 ? -6.757 -3.916 -5.086 1.00 93.06 88 TYR A O 1
ATOM 689 N N . LYS A 1 89 ? -8.790 -3.414 -5.903 1.00 92.06 89 LYS A N 1
ATOM 690 C CA . LYS A 1 89 ? -8.569 -1.975 -5.918 1.00 92.06 89 LYS A CA 1
ATOM 691 C C . LYS A 1 89 ? -8.922 -1.439 -4.540 1.00 92.06 89 LYS A C 1
ATOM 693 O O . LYS A 1 89 ? -10.015 -1.702 -4.040 1.00 92.06 89 LYS A O 1
ATOM 698 N N . LEU A 1 90 ? -7.996 -0.687 -3.959 1.00 88.06 90 LEU A N 1
ATOM 699 C CA . LEU A 1 90 ? -8.240 0.029 -2.721 1.00 88.06 90 LEU A CA 1
ATOM 700 C C . LEU A 1 90 ? -9.392 1.030 -2.922 1.00 88.06 90 LEU A C 1
ATOM 702 O O . LEU A 1 90 ? -9.393 1.805 -3.880 1.00 88.06 90 LEU A O 1
ATOM 706 N N . ASP A 1 91 ? -10.362 0.970 -2.026 1.00 79.62 91 ASP A N 1
ATOM 707 C CA . ASP A 1 91 ? -11.561 1.791 -1.953 1.00 79.62 91 ASP A CA 1
ATOM 708 C C . ASP A 1 91 ? -11.644 2.320 -0.519 1.00 79.62 91 ASP A C 1
ATOM 710 O O . ASP A 1 91 ? -12.083 1.626 0.400 1.00 79.62 91 ASP A O 1
ATOM 714 N N . ILE A 1 92 ? -11.087 3.512 -0.308 1.00 67.06 92 ILE A N 1
ATOM 715 C CA . ILE A 1 92 ? -11.139 4.196 0.981 1.00 67.06 92 ILE A CA 1
ATOM 716 C C . ILE A 1 92 ? -12.279 5.198 0.882 1.00 67.06 92 ILE A C 1
ATOM 718 O O . ILE A 1 92 ? -12.126 6.206 0.197 1.00 67.06 92 ILE A O 1
ATOM 722 N N . ASP A 1 93 ? -13.388 4.881 1.553 1.00 58.75 93 ASP A N 1
ATOM 723 C CA . ASP A 1 93 ? -14.612 5.675 1.723 1.00 58.75 93 ASP A CA 1
ATOM 724 C C . ASP A 1 93 ? -14.634 7.018 0.965 1.00 58.75 93 ASP A C 1
ATOM 726 O O . ASP A 1 93 ? -14.216 8.057 1.482 1.00 58.75 93 ASP A O 1
ATOM 730 N N . GLY A 1 94 ? -15.162 6.976 -0.264 1.00 43.81 94 GLY A N 1
ATOM 731 C CA . GLY A 1 94 ? -15.866 8.103 -0.880 1.00 43.81 94 GLY A CA 1
ATOM 732 C C . GLY A 1 94 ? -15.051 9.182 -1.593 1.00 43.81 94 GLY A C 1
ATOM 733 O O . GLY A 1 94 ? -15.601 10.251 -1.829 1.00 43.81 94 GLY A O 1
ATOM 734 N N . SER A 1 95 ? -13.790 8.961 -1.971 1.00 40.12 95 SER A N 1
ATOM 735 C CA . SER A 1 95 ? -13.034 9.985 -2.707 1.00 40.12 95 SER A CA 1
ATOM 736 C C . SER A 1 95 ? -12.842 9.627 -4.180 1.00 40.12 95 SER A C 1
ATOM 738 O O . SER A 1 95 ? -11.906 8.931 -4.575 1.00 40.12 95 SER A O 1
ATOM 740 N N . ALA A 1 96 ? -13.696 10.217 -5.016 1.00 36.94 96 ALA A N 1
ATOM 741 C CA . ALA A 1 96 ? -13.374 10.517 -6.408 1.00 36.94 96 ALA A CA 1
ATOM 742 C C . ALA A 1 96 ? -12.208 11.535 -6.547 1.00 36.94 96 ALA A C 1
ATOM 744 O O . ALA A 1 96 ? -11.858 11.901 -7.663 1.00 36.94 96 ALA A O 1
ATOM 745 N N . ALA A 1 97 ? -11.584 11.971 -5.444 1.00 35.28 97 ALA A N 1
ATOM 746 C CA . ALA A 1 97 ? -10.682 13.117 -5.366 1.00 35.28 97 ALA A CA 1
ATOM 747 C C . ALA A 1 97 ? -9.300 12.807 -4.748 1.00 35.28 97 ALA A C 1
ATOM 749 O O . ALA A 1 97 ? -8.621 13.711 -4.271 1.00 35.28 97 ALA A O 1
ATOM 750 N N . LEU A 1 98 ? -8.821 11.556 -4.759 1.00 42.25 98 LEU A N 1
ATOM 751 C CA . LEU A 1 98 ? -7.426 11.268 -4.384 1.00 42.25 98 LEU A CA 1
ATOM 752 C C . LEU A 1 98 ? -6.482 11.625 -5.548 1.00 42.25 98 LEU A C 1
ATOM 754 O O . LEU A 1 98 ? -5.877 10.754 -6.171 1.00 42.25 98 LEU A O 1
ATOM 758 N N . MET A 1 99 ? -6.381 12.915 -5.868 1.00 40.16 99 MET A N 1
ATOM 759 C CA . MET A 1 99 ? -5.423 13.444 -6.834 1.00 40.16 99 MET A CA 1
ATOM 760 C C . MET A 1 99 ? -4.135 13.787 -6.083 1.00 40.16 99 MET A C 1
ATOM 762 O O . MET A 1 99 ? -4.007 14.852 -5.487 1.00 40.16 99 MET A O 1
ATOM 766 N N . GLY A 1 100 ? -3.192 12.844 -6.049 1.00 39.47 100 GLY A N 1
ATOM 767 C CA . GLY A 1 100 ? -1.877 13.091 -5.466 1.00 39.47 100 GLY A CA 1
ATOM 768 C C . GLY A 1 100 ? -1.103 14.084 -6.331 1.00 39.47 100 GLY A C 1
ATOM 769 O O . GLY A 1 100 ? -0.783 13.773 -7.478 1.00 39.47 100 GLY A O 1
ATOM 770 N N . LYS A 1 101 ? -0.794 15.267 -5.796 1.00 41.09 101 LYS A N 1
ATOM 771 C CA . LYS A 1 101 ? 0.287 16.095 -6.337 1.00 41.09 101 LYS A CA 1
ATOM 772 C C . LYS A 1 101 ? 1.600 15.560 -5.774 1.00 41.09 101 LYS A C 1
ATOM 774 O O . LYS A 1 101 ? 1.762 15.485 -4.561 1.00 41.09 101 LYS A O 1
ATOM 779 N N . ALA A 1 102 ? 2.507 15.157 -6.657 1.00 44.31 102 ALA A N 1
ATOM 780 C CA . ALA A 1 102 ? 3.911 15.032 -6.298 1.00 44.31 102 ALA A CA 1
ATOM 781 C C . ALA A 1 102 ? 4.483 16.452 -6.294 1.00 44.31 102 ALA A C 1
ATOM 783 O O . ALA A 1 102 ? 4.406 17.130 -7.320 1.00 44.31 102 ALA A O 1
ATOM 784 N N . ASP A 1 103 ? 4.987 16.920 -5.153 1.00 33.56 103 ASP A N 1
ATOM 785 C CA . ASP A 1 103 ? 5.717 18.183 -5.125 1.00 33.56 103 ASP A CA 1
ATOM 786 C C . ASP A 1 103 ? 6.971 18.048 -5.993 1.00 33.56 103 ASP A C 1
ATOM 788 O O . ASP A 1 103 ? 7.700 17.054 -5.931 1.00 33.56 103 ASP A O 1
ATOM 792 N N . SER A 1 104 ? 7.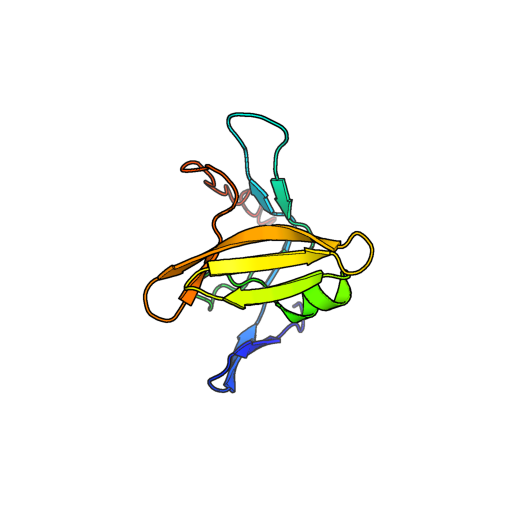158 19.036 -6.866 1.00 38.94 104 SER A N 1
ATOM 793 C CA . SER A 1 104 ? 8.245 19.110 -7.832 1.00 38.94 104 SER A CA 1
ATOM 794 C C . SER A 1 104 ? 9.595 18.927 -7.144 1.00 38.94 104 SER A C 1
ATOM 796 O O . SER A 1 104 ? 9.928 19.639 -6.198 1.00 38.94 104 SER A O 1
ATOM 798 N N . VAL A 1 105 ? 10.386 17.988 -7.658 1.00 42.88 105 VAL A N 1
ATOM 799 C CA . VAL A 1 105 ? 11.791 17.813 -7.289 1.00 42.88 105 VAL A CA 1
ATOM 800 C C . VAL A 1 105 ? 12.529 19.099 -7.664 1.00 42.88 105 VAL A C 1
ATOM 802 O O . VAL A 1 105 ? 12.642 19.421 -8.845 1.00 42.88 105 VAL A O 1
ATOM 805 N N . VAL A 1 106 ? 13.007 19.848 -6.669 1.00 41.09 106 VAL A N 1
ATOM 806 C CA . VAL A 1 106 ? 13.979 20.920 -6.898 1.00 41.09 106 VAL A CA 1
ATOM 807 C C . VAL A 1 106 ? 15.317 20.236 -7.153 1.00 41.09 106 VAL A C 1
ATOM 809 O O . VAL A 1 106 ? 15.977 19.771 -6.226 1.00 41.09 106 VAL A O 1
ATOM 812 N N . SER A 1 107 ? 15.685 20.121 -8.426 1.00 42.62 107 SER A N 1
ATOM 813 C CA . SER A 1 107 ? 17.064 19.886 -8.834 1.00 42.62 107 SER A CA 1
ATOM 814 C C . SER A 1 107 ? 17.860 21.138 -8.481 1.00 42.62 107 SER A C 1
ATOM 816 O O . SER A 1 107 ? 17.691 22.182 -9.110 1.00 42.62 107 SER A O 1
ATOM 818 N N . GLN A 1 108 ? 18.685 21.051 -7.443 1.00 36.31 108 GLN A N 1
ATOM 819 C CA . GLN A 1 108 ? 19.809 21.964 -7.305 1.00 36.31 108 GLN A CA 1
ATOM 820 C C . GLN A 1 108 ? 20.928 21.403 -8.180 1.00 36.31 108 GLN A C 1
ATOM 822 O O . GLN A 1 108 ? 21.600 20.448 -7.795 1.00 36.31 108 GLN A O 1
ATOM 827 N N . ASP A 1 109 ? 21.026 21.950 -9.389 1.00 42.09 109 ASP A N 1
ATOM 828 C CA . ASP A 1 109 ? 22.271 21.958 -10.143 1.00 42.09 109 ASP A CA 1
ATOM 829 C C . ASP A 1 109 ? 23.141 23.120 -9.631 1.00 42.09 109 ASP A C 1
ATOM 831 O O . ASP A 1 109 ? 22.614 24.191 -9.311 1.00 42.09 109 ASP A O 1
ATOM 835 N N . GLU A 1 110 ? 24.451 22.850 -9.626 1.00 37.81 110 GLU A N 1
ATOM 836 C CA . GLU A 1 110 ? 25.628 23.660 -9.234 1.00 37.81 110 GLU A CA 1
ATOM 837 C C . GLU A 1 110 ? 26.096 23.602 -7.768 1.00 37.81 110 GLU A C 1
ATOM 839 O O . GLU A 1 110 ? 25.447 24.164 -6.857 1.00 37.81 110 GLU A O 1
#

pLDDT: mean 80.85, std 19.29, range [33.56, 96.44]